Protein AF-A0A126NXQ5-F1 (afdb_monomer_lite)

pLDDT: mean 70.83, std 13.93, range [38.09, 88.44]

Structure (mmCIF, N/CA/C/O backbone):
data_AF-A0A126NXQ5-F1
#
_entry.id   AF-A0A126NXQ5-F1
#
loop_
_atom_site.group_PDB
_atom_site.id
_atom_site.type_symbol
_atom_site.label_atom_id
_atom_site.label_alt_id
_atom_s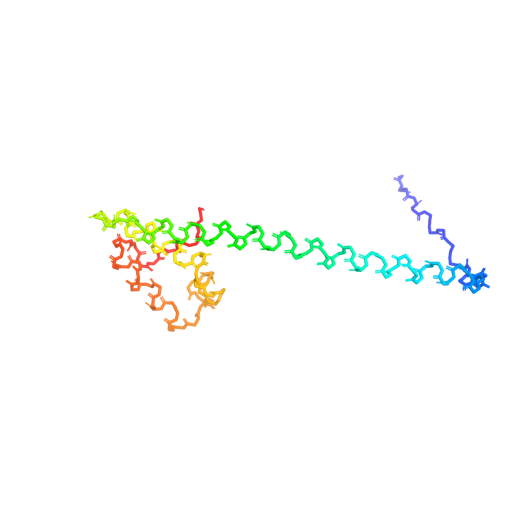ite.label_comp_id
_atom_site.label_asym_id
_atom_site.label_entity_id
_atom_site.label_seq_id
_atom_site.pdbx_PDB_ins_code
_atom_site.Cartn_x
_atom_site.Cartn_y
_atom_site.Cartn_z
_atom_site.occupancy
_atom_site.B_iso_or_equiv
_atom_site.auth_seq_id
_atom_site.auth_comp_id
_atom_site.auth_asym_id
_atom_site.auth_atom_id
_atom_site.pdbx_PDB_model_num
ATOM 1 N N . MET A 1 1 ? 2.315 9.529 -55.386 1.00 38.09 1 MET A N 1
ATOM 2 C CA . MET A 1 1 ? 2.705 10.858 -54.875 1.00 38.09 1 MET A CA 1
ATOM 3 C C . MET A 1 1 ? 3.247 10.660 -53.470 1.00 38.09 1 MET A C 1
ATOM 5 O O . MET A 1 1 ? 2.468 10.526 -52.540 1.00 38.09 1 MET A O 1
ATOM 9 N N . THR A 1 2 ? 4.561 10.506 -53.338 1.00 38.31 2 THR A N 1
ATOM 10 C CA . THR A 1 2 ? 5.259 10.278 -52.064 1.00 38.31 2 THR A CA 1
ATOM 11 C C . THR A 1 2 ? 6.101 11.513 -51.770 1.00 38.31 2 THR A C 1
ATOM 13 O O . THR A 1 2 ? 6.965 11.881 -52.563 1.00 38.31 2 THR A O 1
ATOM 16 N N . ALA A 1 3 ? 5.787 12.202 -50.672 1.00 43.53 3 ALA A N 1
ATOM 17 C CA . ALA A 1 3 ? 6.504 13.390 -50.233 1.00 43.53 3 ALA A CA 1
ATOM 18 C C . ALA A 1 3 ? 7.930 13.002 -49.821 1.00 43.53 3 ALA A C 1
ATOM 20 O O 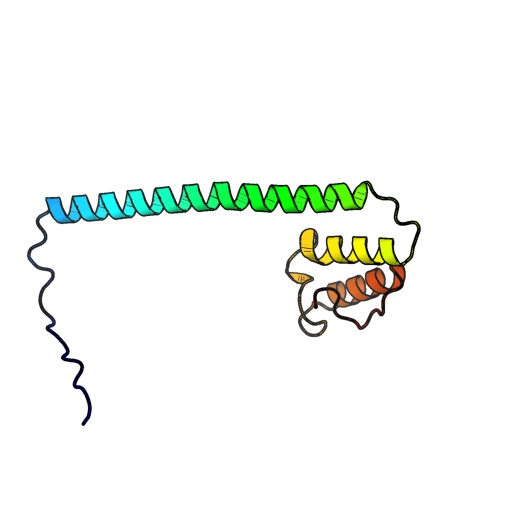. ALA A 1 3 ? 8.134 12.224 -48.890 1.00 43.53 3 ALA A O 1
ATOM 21 N N . GLN A 1 4 ? 8.913 13.524 -50.551 1.00 46.91 4 GLN A N 1
ATOM 22 C CA . GLN A 1 4 ? 10.323 13.416 -50.205 1.00 46.91 4 GLN A CA 1
ATOM 23 C C . GLN A 1 4 ? 10.602 14.363 -49.031 1.00 46.91 4 GLN A C 1
ATOM 25 O O . GLN A 1 4 ? 10.609 15.582 -49.194 1.00 46.91 4 GLN A O 1
ATOM 30 N N . LEU A 1 5 ? 10.813 13.798 -47.840 1.00 42.66 5 LEU A N 1
ATOM 31 C CA . LEU A 1 5 ? 11.446 14.494 -46.722 1.00 42.66 5 LEU A CA 1
ATOM 32 C C . LEU A 1 5 ? 12.897 14.764 -47.122 1.00 42.66 5 LEU A C 1
ATOM 34 O O . LEU A 1 5 ? 13.741 13.869 -47.126 1.00 42.66 5 LEU A O 1
ATOM 38 N N . SER A 1 6 ? 13.151 15.997 -47.548 1.00 44.22 6 SER A N 1
ATOM 39 C CA . SER A 1 6 ? 14.465 16.454 -47.977 1.00 44.22 6 SER A CA 1
ATOM 40 C C . SER A 1 6 ? 15.418 16.434 -46.779 1.00 44.22 6 SER A C 1
ATOM 42 O O . SER A 1 6 ? 15.322 17.279 -45.890 1.00 44.22 6 SER A O 1
ATOM 44 N N . LEU A 1 7 ? 16.332 15.458 -46.757 1.00 43.03 7 LEU A N 1
ATOM 45 C CA . LEU A 1 7 ? 17.509 15.442 -45.889 1.00 43.03 7 LEU A CA 1
ATOM 46 C C . LEU A 1 7 ? 18.362 16.676 -46.210 1.00 43.03 7 LEU A C 1
ATOM 48 O O . LEU A 1 7 ? 19.167 16.678 -47.143 1.00 43.03 7 LEU A O 1
ATOM 52 N N . ALA A 1 8 ? 18.167 17.748 -45.451 1.00 40.69 8 ALA A N 1
ATOM 53 C CA . ALA A 1 8 ? 19.028 18.912 -45.509 1.00 40.69 8 ALA A CA 1
ATOM 54 C C . ALA A 1 8 ? 20.286 18.659 -44.664 1.00 40.69 8 ALA A C 1
ATOM 56 O O . ALA A 1 8 ? 20.285 18.802 -43.448 1.00 40.69 8 ALA A O 1
ATOM 57 N N . SER A 1 9 ? 21.358 18.323 -45.381 1.00 42.16 9 SER A N 1
ATOM 58 C CA . SER A 1 9 ? 22.691 18.903 -45.204 1.00 42.16 9 SER A CA 1
ATOM 59 C C . SER A 1 9 ? 23.430 18.631 -43.886 1.00 42.16 9 SER A C 1
ATOM 61 O O . SER A 1 9 ? 23.396 19.411 -42.938 1.00 42.16 9 SER A O 1
ATOM 63 N N . PHE A 1 10 ? 24.257 17.587 -43.908 1.00 52.06 10 PHE A N 1
ATOM 64 C CA . PHE A 1 10 ? 25.432 17.470 -43.048 1.00 52.06 10 PHE A CA 1
ATOM 65 C C . PHE A 1 10 ? 26.542 18.429 -43.523 1.00 52.06 10 PHE A C 1
ATOM 67 O O . PHE A 1 10 ? 27.124 18.177 -44.575 1.00 52.06 10 PHE A O 1
ATOM 74 N N . ALA A 1 11 ? 26.821 19.496 -42.754 1.00 40.44 11 ALA A N 1
ATOM 75 C CA . ALA A 1 11 ? 28.140 20.136 -42.510 1.00 40.44 11 ALA A CA 1
ATOM 76 C C . ALA A 1 11 ? 27.973 21.548 -41.885 1.00 40.44 11 ALA A C 1
ATOM 78 O O . ALA A 1 11 ? 26.997 22.221 -42.208 1.00 40.44 11 ALA A O 1
ATOM 79 N N . PRO A 1 12 ? 28.965 22.121 -41.164 1.00 47.03 12 PRO A N 1
ATOM 80 C CA . PRO A 1 12 ? 29.871 21.555 -40.159 1.00 47.03 12 PRO A CA 1
ATOM 81 C C . PRO A 1 12 ? 29.841 22.360 -38.826 1.00 47.03 12 PRO A C 1
ATOM 83 O O . PRO A 1 12 ? 29.684 23.579 -38.809 1.00 47.03 12 PRO A O 1
ATOM 86 N N . VAL A 1 13 ? 30.087 21.692 -37.693 1.00 53.19 13 VAL A N 1
ATOM 87 C CA . VAL A 1 13 ? 30.221 22.268 -36.330 1.00 53.19 13 VAL A CA 1
ATOM 88 C C . VAL A 1 13 ? 31.560 23.023 -36.162 1.00 53.19 13 VAL A C 1
ATOM 90 O O . VAL A 1 13 ? 32.327 22.760 -35.245 1.00 53.19 13 VAL A O 1
ATOM 93 N N . ALA A 1 14 ? 31.918 23.916 -37.090 1.00 52.38 14 ALA A N 1
ATOM 94 C CA . ALA A 1 14 ? 33.293 24.430 -37.204 1.00 52.38 14 ALA A CA 1
ATOM 95 C C . ALA A 1 14 ? 33.454 25.951 -37.032 1.00 52.38 14 ALA A C 1
ATOM 97 O O . ALA A 1 14 ? 34.531 26.469 -37.305 1.00 52.38 14 ALA A O 1
ATOM 98 N N . ASN A 1 15 ? 32.429 26.684 -36.576 1.00 51.84 15 ASN A N 1
ATOM 99 C CA . ASN A 1 15 ? 32.563 28.132 -36.341 1.00 51.84 15 ASN A CA 1
ATOM 100 C C . ASN A 1 15 ? 31.897 28.639 -35.049 1.00 51.84 15 ASN A C 1
ATOM 102 O O . ASN A 1 15 ? 31.536 29.812 -34.950 1.00 51.84 15 ASN A O 1
ATOM 106 N N . MET A 1 16 ? 31.719 27.769 -34.046 1.00 53.38 16 MET A N 1
ATOM 107 C CA . MET A 1 16 ? 31.356 28.223 -32.700 1.00 53.38 16 MET A CA 1
ATOM 108 C C . MET A 1 16 ? 32.573 28.940 -32.112 1.00 53.38 16 MET A C 1
ATOM 110 O O . MET A 1 16 ? 33.578 28.315 -31.782 1.00 53.38 16 MET A O 1
ATOM 114 N N . THR A 1 17 ? 32.512 30.267 -32.021 1.00 65.81 17 THR A N 1
ATOM 115 C CA . THR A 1 17 ? 33.511 31.031 -31.269 1.00 65.81 17 THR A CA 1
ATOM 116 C C . THR A 1 17 ? 33.497 30.565 -29.810 1.00 65.81 17 THR A C 1
ATOM 118 O O . THR A 1 17 ? 32.467 30.116 -29.305 1.00 65.81 17 THR A O 1
ATOM 121 N N . SER A 1 18 ? 34.626 30.687 -29.107 1.00 63.50 18 SER A N 1
ATOM 122 C CA . SER A 1 18 ? 34.736 30.311 -27.684 1.00 63.50 18 SER A CA 1
ATOM 123 C C . SER A 1 18 ? 33.612 30.921 -26.819 1.00 63.50 18 SER A C 1
ATOM 125 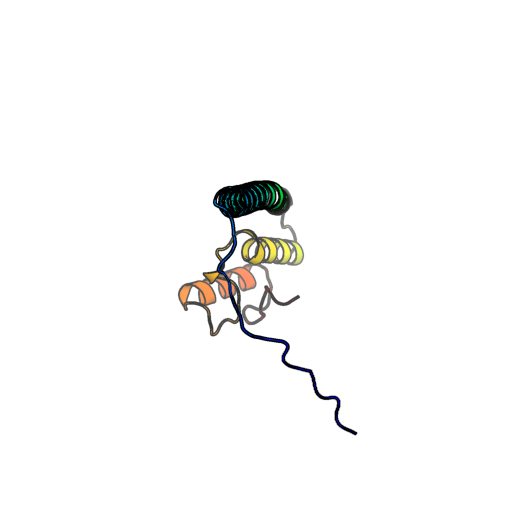O O . SER A 1 18 ? 33.092 30.281 -25.910 1.00 63.50 18 SER A O 1
ATOM 127 N N . SER A 1 19 ? 33.133 32.117 -27.181 1.00 69.44 19 SER A N 1
ATOM 128 C CA . SER A 1 19 ? 31.996 32.786 -26.535 1.00 69.44 19 SER A CA 1
ATOM 129 C C . SER A 1 19 ? 30.645 32.088 -26.746 1.00 69.44 19 SER A C 1
ATOM 131 O O . SER A 1 19 ? 29.827 32.083 -25.834 1.00 69.44 19 SER A O 1
ATOM 133 N N . MET A 1 20 ? 30.398 31.485 -27.914 1.00 73.94 20 MET A N 1
ATOM 134 C CA . MET A 1 20 ? 29.165 30.731 -28.195 1.00 73.94 20 MET A CA 1
ATOM 135 C C . MET A 1 20 ? 29.158 29.378 -27.475 1.00 73.94 20 MET A C 1
ATOM 137 O O . MET A 1 20 ? 28.118 28.952 -26.982 1.00 73.94 20 MET A O 1
ATOM 141 N N . LEU A 1 21 ? 30.322 28.731 -27.373 1.00 72.38 21 LEU A N 1
ATOM 142 C CA . LEU A 1 21 ? 30.502 27.511 -26.579 1.00 72.38 21 LEU A CA 1
ATOM 143 C C . LEU A 1 21 ? 30.312 27.781 -25.082 1.00 72.38 21 LEU A C 1
ATOM 145 O O . LEU A 1 21 ? 29.531 27.094 -24.435 1.00 72.38 21 LEU A O 1
ATOM 149 N N . SER A 1 22 ? 30.931 28.842 -24.556 1.00 78.00 22 SER A N 1
ATOM 150 C CA . SER A 1 22 ? 30.756 29.251 -23.157 1.00 78.00 22 SER A CA 1
ATOM 151 C C . SER A 1 22 ? 29.303 29.622 -22.831 1.00 78.00 22 SER A C 1
ATOM 153 O O . SER A 1 22 ? 28.808 29.300 -21.750 1.00 78.00 22 SER A O 1
ATOM 155 N N . LEU A 1 23 ? 28.594 30.261 -23.768 1.00 82.25 23 LEU A N 1
ATOM 156 C CA . LEU A 1 23 ? 27.171 30.557 -23.612 1.00 82.25 23 LEU A CA 1
ATOM 157 C C . LEU A 1 23 ? 26.328 29.275 -23.575 1.00 82.25 23 LEU A C 1
ATOM 159 O O . LEU A 1 23 ? 25.473 29.146 -22.703 1.00 82.25 23 LEU A O 1
ATOM 163 N N . ALA A 1 24 ? 26.592 28.322 -24.470 1.00 75.69 24 ALA A N 1
ATOM 164 C CA . ALA A 1 24 ? 25.887 27.043 -24.495 1.00 75.69 24 ALA A CA 1
ATOM 165 C C . ALA A 1 24 ? 26.129 26.226 -23.212 1.00 75.69 24 ALA A C 1
ATOM 167 O O . ALA A 1 24 ? 25.188 25.675 -22.647 1.00 75.69 24 ALA A O 1
ATOM 168 N N . GLU A 1 25 ? 27.361 26.200 -22.698 1.00 77.06 25 GLU A N 1
ATOM 169 C CA . GLU A 1 25 ? 27.686 25.556 -21.418 1.00 77.06 25 GLU A CA 1
ATOM 170 C C . GLU A 1 25 ? 26.954 26.209 -20.243 1.00 77.06 25 GLU A C 1
ATOM 172 O O . GLU A 1 25 ? 26.450 25.517 -19.355 1.00 77.06 25 GLU A O 1
ATOM 177 N N . LYS A 1 26 ? 26.854 27.542 -20.247 1.00 81.75 26 LYS A N 1
ATOM 178 C CA . LYS A 1 26 ? 26.111 28.281 -19.227 1.00 81.75 26 LYS A CA 1
ATOM 179 C C . LYS A 1 26 ? 24.614 27.964 -19.286 1.00 81.75 26 LYS A C 1
ATOM 181 O O . LYS A 1 26 ? 24.025 27.690 -18.247 1.00 81.75 26 LYS A O 1
ATOM 186 N N . GLN A 1 27 ? 24.029 27.920 -20.484 1.00 78.31 27 GLN A N 1
ATOM 187 C CA . GLN A 1 27 ? 22.620 27.566 -20.681 1.00 78.31 27 GLN A CA 1
ATOM 188 C C . GLN A 1 27 ? 22.318 26.123 -20.261 1.00 78.31 27 GLN A C 1
ATOM 190 O O . GLN A 1 27 ? 21.314 25.879 -19.600 1.00 78.31 27 GLN A O 1
ATOM 195 N N . LEU A 1 28 ? 23.194 25.165 -20.579 1.00 76.75 28 LEU A N 1
ATOM 196 C CA . LEU A 1 28 ? 23.039 23.775 -20.135 1.00 76.75 28 LEU A CA 1
ATOM 197 C C . LEU A 1 28 ? 23.120 23.646 -18.609 1.00 76.75 28 LEU A C 1
ATOM 199 O O . LEU A 1 28 ? 22.361 22.883 -18.018 1.00 76.75 28 LEU A O 1
ATOM 203 N N . ARG A 1 29 ? 24.004 24.413 -17.958 1.00 79.44 29 ARG A N 1
ATOM 204 C CA . ARG A 1 29 ? 24.124 24.419 -16.495 1.00 79.44 29 ARG A CA 1
ATOM 205 C C . ARG A 1 29 ? 22.910 25.054 -15.813 1.00 79.44 29 ARG A C 1
ATOM 207 O O . ARG A 1 29 ? 22.447 24.520 -14.812 1.00 79.44 29 ARG A O 1
ATOM 214 N N . GLU A 1 30 ? 22.390 26.153 -16.352 1.00 77.25 30 GLU A N 1
ATOM 215 C CA . GLU A 1 30 ? 21.162 26.790 -15.853 1.00 77.25 30 GLU A CA 1
ATOM 216 C C . GLU A 1 30 ? 19.949 25.860 -16.002 1.00 77.25 30 GLU A C 1
ATOM 218 O O . GLU A 1 30 ? 19.173 25.719 -15.061 1.00 77.25 30 GLU A O 1
ATOM 223 N N . LEU A 1 31 ? 19.828 25.152 -17.130 1.00 67.75 31 LEU A N 1
ATOM 224 C CA . LEU A 1 31 ? 18.771 24.156 -17.331 1.00 67.75 31 LEU A CA 1
ATOM 225 C C . LEU A 1 31 ? 18.893 22.967 -16.371 1.00 67.75 31 LEU A C 1
ATOM 227 O O . LEU A 1 31 ? 17.880 22.522 -15.840 1.00 67.75 31 LEU A O 1
ATOM 231 N N . ASN A 1 32 ? 20.108 22.472 -16.114 1.00 66.88 32 ASN A N 1
ATOM 232 C CA . ASN A 1 32 ? 20.316 21.384 -15.154 1.00 66.88 32 ASN A CA 1
ATOM 233 C C . ASN A 1 32 ? 19.968 21.817 -13.721 1.00 66.88 32 ASN A C 1
ATOM 235 O O . ASN A 1 32 ? 19.322 21.071 -12.998 1.00 66.88 32 ASN A O 1
ATOM 239 N N . SER A 1 33 ? 20.332 23.045 -13.338 1.00 70.81 33 SER A N 1
ATOM 240 C CA . SER A 1 33 ? 19.973 23.613 -12.033 1.00 70.81 33 SER A CA 1
ATOM 241 C C . SER A 1 33 ? 18.459 23.782 -11.874 1.00 70.81 33 SER A C 1
ATOM 243 O O . SER A 1 33 ? 17.917 23.429 -10.834 1.00 70.81 33 SER A O 1
ATOM 245 N N . ALA A 1 34 ? 17.766 24.281 -12.902 1.00 62.25 34 ALA A N 1
ATOM 246 C CA . ALA A 1 34 ? 16.311 24.437 -12.870 1.00 62.25 34 ALA A CA 1
ATOM 247 C C . ALA A 1 34 ? 15.578 23.081 -12.835 1.00 62.25 34 ALA A C 1
ATOM 249 O O . ALA A 1 34 ? 14.512 22.957 -12.230 1.00 62.25 34 ALA A O 1
ATOM 250 N N . LEU A 1 35 ? 16.145 22.046 -13.463 1.00 58.41 35 LEU A N 1
ATOM 251 C CA . LEU A 1 35 ? 15.610 20.686 -13.406 1.00 58.41 35 LEU A CA 1
ATOM 252 C C . LEU A 1 35 ? 15.761 20.064 -12.008 1.00 58.41 35 LEU A C 1
ATOM 254 O O . LEU A 1 35 ? 14.839 19.412 -11.529 1.00 58.41 35 LEU A O 1
ATOM 258 N N . GLU A 1 36 ? 16.896 20.281 -11.343 1.00 60.09 36 GLU A N 1
ATOM 259 C CA . GLU A 1 36 ? 17.114 19.807 -9.969 1.00 60.09 36 GLU A CA 1
ATOM 260 C C . GLU A 1 36 ? 16.183 20.513 -8.964 1.00 60.09 36 GLU A C 1
ATOM 262 O O . GLU A 1 36 ? 15.616 19.866 -8.083 1.00 60.09 36 GLU A O 1
ATOM 267 N N . GLU A 1 37 ? 15.947 21.816 -9.133 1.00 58.41 37 GLU A N 1
ATOM 268 C CA . GLU A 1 37 ? 15.043 22.602 -8.279 1.00 58.41 37 GLU A CA 1
ATOM 269 C C . GLU A 1 37 ? 13.570 22.182 -8.457 1.00 58.41 37 GLU A C 1
ATOM 271 O O . GLU A 1 37 ? 12.876 21.900 -7.481 1.00 58.41 37 GLU A O 1
ATOM 276 N N . THR A 1 38 ? 13.115 22.003 -9.704 1.00 54.78 38 THR A N 1
ATOM 277 C CA . THR A 1 38 ? 11.744 21.533 -9.999 1.00 54.78 38 THR A CA 1
ATOM 278 C C . THR A 1 38 ? 11.496 20.078 -9.601 1.00 54.78 38 THR A C 1
ATOM 280 O O . THR A 1 38 ? 10.384 19.737 -9.198 1.00 54.78 38 THR A O 1
ATOM 283 N N . GLY A 1 39 ? 12.515 19.216 -9.677 1.00 52.34 39 GLY A N 1
ATOM 284 C CA . GLY A 1 39 ? 12.426 17.834 -9.209 1.00 52.34 39 GLY A CA 1
ATOM 285 C C . GLY A 1 39 ? 12.267 17.723 -7.692 1.00 52.34 39 GLY A C 1
ATOM 286 O O . GLY A 1 39 ? 11.611 16.798 -7.225 1.00 52.34 39 GLY A O 1
ATOM 287 N N . THR A 1 40 ? 12.817 18.672 -6.931 1.00 53.16 40 THR A N 1
ATOM 288 C CA . THR A 1 40 ? 12.779 18.644 -5.461 1.00 53.16 40 THR A CA 1
ATOM 289 C C . THR A 1 40 ? 11.441 19.168 -4.930 1.00 53.16 40 THR A C 1
ATOM 291 O O . THR A 1 40 ? 10.775 18.469 -4.176 1.00 53.16 40 THR A O 1
ATOM 294 N N . GLU A 1 41 ? 10.963 20.322 -5.407 1.00 52.19 41 GLU A N 1
ATOM 295 C CA . GLU A 1 41 ? 9.691 20.903 -4.933 1.00 52.19 41 GLU A CA 1
ATOM 296 C C . GLU A 1 41 ? 8.456 20.066 -5.316 1.00 52.19 41 GLU A C 1
ATOM 298 O O . GLU A 1 41 ? 7.522 19.919 -4.526 1.00 52.19 41 GLU A O 1
ATOM 303 N N . ALA A 1 42 ? 8.441 19.478 -6.519 1.00 54.50 42 ALA A N 1
ATOM 304 C CA . ALA A 1 42 ? 7.358 18.585 -6.936 1.00 54.50 42 ALA A CA 1
ATOM 305 C C . ALA A 1 42 ? 7.401 17.236 -6.198 1.00 54.50 42 ALA A C 1
ATOM 307 O O . ALA A 1 42 ? 6.353 16.652 -5.924 1.00 54.50 42 ALA A O 1
ATOM 308 N N . SER A 1 43 ? 8.600 16.748 -5.863 1.00 55.28 43 SER A N 1
ATOM 309 C CA . SER A 1 43 ? 8.774 15.535 -5.060 1.00 55.28 43 SER A CA 1
ATOM 310 C C . SER A 1 43 ? 8.301 15.744 -3.622 1.00 55.28 43 SER A C 1
ATOM 312 O O . SER A 1 43 ? 7.660 14.855 -3.067 1.00 55.28 43 SER A O 1
ATOM 314 N N . ASP A 1 44 ? 8.563 16.912 -3.034 1.00 56.69 44 ASP A N 1
ATOM 315 C CA . ASP A 1 44 ? 8.155 17.227 -1.663 1.00 56.69 44 ASP A CA 1
ATOM 316 C C . ASP A 1 44 ? 6.624 17.316 -1.532 1.00 56.69 44 ASP A C 1
ATOM 318 O O . ASP A 1 44 ? 6.048 16.701 -0.637 1.00 56.69 44 ASP A O 1
ATOM 322 N N . ALA A 1 45 ? 5.934 17.950 -2.487 1.00 60.00 45 ALA A N 1
ATOM 323 C CA . ALA A 1 45 ? 4.469 18.029 -2.478 1.00 60.00 45 ALA A CA 1
ATOM 324 C C . ALA A 1 45 ? 3.777 16.654 -2.614 1.00 60.00 45 ALA A C 1
ATOM 326 O O . ALA A 1 45 ? 2.745 16.408 -1.990 1.00 60.00 45 ALA A O 1
ATOM 327 N N . ILE A 1 46 ? 4.350 15.744 -3.411 1.00 59.94 46 ILE A N 1
ATOM 328 C CA . ILE A 1 46 ? 3.850 14.368 -3.560 1.00 59.94 46 ILE A CA 1
ATOM 329 C C . ILE A 1 46 ? 4.092 13.576 -2.265 1.00 59.94 46 ILE A C 1
ATOM 331 O O . ILE A 1 46 ? 3.199 12.872 -1.790 1.00 59.94 46 ILE A O 1
ATOM 335 N N . CYS A 1 47 ? 5.269 13.722 -1.651 1.00 61.25 47 CYS A N 1
ATOM 336 C CA . CYS A 1 47 ? 5.577 13.122 -0.352 1.00 61.25 47 CYS A CA 1
ATOM 337 C C . CYS A 1 47 ? 4.631 13.604 0.761 1.00 61.25 47 CYS A C 1
ATOM 339 O O . CYS A 1 47 ? 4.220 12.793 1.598 1.00 61.25 47 CYS A O 1
ATOM 341 N N . ASP A 1 48 ? 4.243 14.879 0.752 1.00 66.38 48 ASP A N 1
ATOM 342 C CA . ASP A 1 48 ? 3.314 15.458 1.728 1.00 66.38 48 ASP A CA 1
ATOM 343 C C . ASP A 1 48 ? 1.894 14.883 1.589 1.00 66.38 48 ASP A C 1
ATOM 345 O O . ASP A 1 48 ? 1.265 14.523 2.587 1.00 66.38 48 ASP A O 1
ATOM 349 N N . GLU A 1 49 ? 1.394 14.720 0.360 1.00 63.03 49 GLU A N 1
ATOM 350 C CA . GLU A 1 49 ? 0.071 14.133 0.103 1.00 63.03 49 GLU A CA 1
ATOM 351 C C . GLU A 1 49 ? 0.017 12.645 0.495 1.00 63.03 49 GLU A C 1
ATOM 353 O O . GLU A 1 49 ? -0.934 12.200 1.149 1.00 63.03 49 GLU A O 1
ATOM 358 N N . HIS A 1 50 ? 1.069 11.880 0.182 1.00 68.38 50 HIS A N 1
ATOM 359 C CA . HIS A 1 50 ? 1.189 10.486 0.617 1.00 68.38 50 HIS A CA 1
ATOM 360 C C . HIS A 1 50 ? 1.259 10.360 2.143 1.00 68.38 50 HIS A C 1
ATOM 362 O O . HIS A 1 50 ? 0.603 9.487 2.717 1.00 68.38 50 HIS A O 1
ATOM 368 N N . SER A 1 51 ? 2.004 11.246 2.807 1.00 71.25 51 SER A N 1
ATOM 369 C CA . SER A 1 51 ? 2.115 11.256 4.269 1.00 71.25 51 SER A CA 1
ATOM 370 C C . SER A 1 51 ? 0.771 11.572 4.928 1.00 71.25 51 SER A C 1
ATOM 372 O O . SER A 1 51 ? 0.349 10.860 5.840 1.00 71.25 51 SER A O 1
ATOM 374 N N . ALA A 1 52 ? 0.036 12.556 4.404 1.00 70.06 52 ALA A N 1
ATOM 375 C CA . ALA A 1 52 ? -1.285 12.923 4.907 1.00 70.06 52 ALA A CA 1
ATOM 376 C C . ALA A 1 52 ? -2.316 11.786 4.768 1.00 70.06 52 ALA A C 1
ATOM 378 O O . ALA A 1 52 ? -3.106 11.554 5.686 1.00 70.06 52 ALA A O 1
ATOM 379 N N . LEU A 1 53 ? -2.305 11.040 3.655 1.00 68.75 53 LEU A N 1
ATOM 380 C CA . LEU A 1 53 ? -3.192 9.885 3.456 1.00 68.75 53 LEU A CA 1
ATOM 381 C C . LEU A 1 53 ? -2.902 8.749 4.444 1.00 68.75 53 LEU A C 1
ATOM 383 O O . LEU A 1 53 ? -3.831 8.135 4.978 1.00 68.75 53 LEU A O 1
ATOM 387 N N . VAL A 1 54 ? -1.624 8.483 4.717 1.00 74.38 54 VAL A N 1
ATOM 388 C CA . VAL A 1 54 ? -1.210 7.460 5.685 1.00 74.38 54 VAL A CA 1
ATOM 389 C C . VAL A 1 54 ? -1.609 7.869 7.103 1.00 74.38 54 VAL A C 1
ATOM 391 O O . VAL A 1 54 ? -2.210 7.066 7.819 1.00 74.38 54 VAL A O 1
ATOM 394 N N . GLU A 1 55 ? -1.373 9.121 7.495 1.00 77.00 55 GLU A N 1
ATOM 395 C CA . GLU A 1 55 ? -1.773 9.647 8.806 1.00 77.00 55 GLU A CA 1
ATOM 396 C C . GLU A 1 55 ? -3.295 9.640 9.005 1.00 77.00 55 GLU A C 1
ATOM 398 O O . GLU A 1 55 ? -3.781 9.215 10.056 1.00 77.00 55 GLU A O 1
ATOM 403 N N . LEU A 1 56 ? -4.063 10.029 7.982 1.00 70.44 56 LEU A N 1
ATOM 404 C CA . LEU A 1 56 ? -5.524 9.958 8.008 1.00 70.44 56 LEU A CA 1
ATOM 405 C C . LEU A 1 56 ? -6.005 8.511 8.193 1.00 70.44 56 LEU A C 1
ATOM 407 O O . LEU A 1 56 ? -6.911 8.250 8.985 1.00 70.44 56 LEU A O 1
ATOM 411 N N . SER A 1 57 ? -5.379 7.560 7.493 1.00 67.56 57 SER A N 1
ATOM 412 C CA . SER A 1 57 ? -5.732 6.141 7.596 1.00 67.56 57 SER A CA 1
ATOM 413 C C . SER A 1 57 ? -5.431 5.547 8.976 1.00 67.56 57 SER A C 1
ATOM 415 O O . SER A 1 57 ? -6.192 4.704 9.446 1.00 67.56 57 SER A O 1
ATOM 417 N N . LEU A 1 58 ? -4.369 6.020 9.643 1.00 73.75 58 LEU A N 1
ATOM 418 C CA . LEU A 1 58 ? -3.998 5.646 11.012 1.00 73.75 58 LEU A CA 1
ATOM 419 C C . LEU A 1 58 ? -4.947 6.235 12.061 1.00 73.75 58 LEU A C 1
ATOM 421 O O . LEU A 1 58 ? -5.188 5.609 13.093 1.00 73.75 58 LEU A O 1
ATOM 425 N N . ALA A 1 59 ? -5.468 7.438 11.816 1.00 73.38 59 ALA A N 1
ATOM 426 C CA . ALA A 1 59 ? -6.366 8.127 12.737 1.00 73.38 59 ALA A CA 1
ATOM 427 C C . ALA A 1 59 ? -7.799 7.566 12.721 1.00 73.38 59 ALA A C 1
ATOM 429 O O . ALA A 1 59 ? -8.525 7.709 13.708 1.00 73.38 59 ALA A O 1
ATOM 430 N N . LEU A 1 60 ? -8.220 6.938 11.619 1.00 70.19 60 LEU A N 1
ATOM 431 C CA . LEU A 1 60 ? -9.560 6.374 11.475 1.00 70.19 60 LEU A CA 1
ATOM 432 C C . LEU A 1 60 ? -9.625 4.946 12.052 1.00 70.19 60 LEU A C 1
ATOM 434 O O . LEU A 1 60 ? -8.867 4.075 11.620 1.00 70.19 60 LEU A O 1
ATOM 438 N N . PRO A 1 61 ? -10.527 4.663 13.010 1.00 70.25 61 PRO A N 1
ATOM 439 C CA . PRO A 1 61 ? -10.703 3.313 13.525 1.00 70.25 61 PRO A CA 1
ATOM 440 C C . PRO A 1 61 ? -11.319 2.413 12.447 1.00 70.25 61 PRO A C 1
ATOM 442 O O . PRO A 1 61 ? -12.348 2.743 11.861 1.00 70.25 61 PRO A O 1
ATOM 445 N N . ALA A 1 62 ? -10.707 1.254 12.197 1.00 76.50 62 ALA A N 1
ATOM 446 C CA . ALA A 1 62 ? -11.228 0.282 11.241 1.00 76.50 62 ALA A CA 1
ATOM 447 C C . ALA A 1 62 ? -12.239 -0.666 11.894 1.00 76.50 62 ALA A C 1
ATOM 449 O O . ALA A 1 62 ? -11.939 -1.821 12.212 1.00 76.50 62 ALA A O 1
ATOM 450 N N . GLU A 1 63 ? -13.440 -0.145 12.130 1.00 82.25 63 GLU A N 1
ATOM 451 C CA . GLU A 1 63 ? -14.525 -0.866 12.800 1.00 82.25 63 GLU A CA 1
ATOM 452 C C . GLU A 1 63 ? -15.207 -1.877 11.871 1.00 82.25 63 GLU A C 1
ATOM 454 O O . GLU A 1 63 ? -15.696 -2.912 12.330 1.00 82.25 63 GLU A O 1
ATOM 459 N N . THR A 1 64 ? -15.194 -1.623 10.559 1.00 83.12 64 THR A N 1
ATOM 460 C CA . THR A 1 64 ? -15.782 -2.512 9.552 1.00 83.12 64 THR A CA 1
ATOM 461 C C . THR A 1 64 ? -14.728 -3.194 8.682 1.00 83.12 64 THR A C 1
ATOM 463 O O . THR A 1 64 ? -13.580 -2.760 8.573 1.00 83.12 64 THR A O 1
ATOM 466 N N . ASP A 1 65 ? -15.122 -4.285 8.026 1.00 82.19 65 ASP A N 1
ATOM 467 C CA . ASP A 1 65 ? -14.282 -5.001 7.056 1.00 82.19 65 ASP A CA 1
ATOM 468 C C . ASP A 1 65 ? -13.884 -4.083 5.886 1.00 82.19 65 ASP A C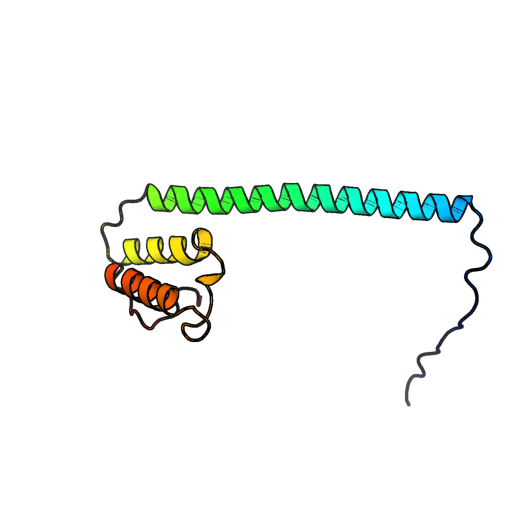 1
ATOM 470 O O . ASP A 1 65 ? -12.751 -4.125 5.414 1.00 82.19 65 ASP A O 1
ATOM 474 N N . SER A 1 66 ? -14.784 -3.180 5.482 1.00 79.88 66 SER A N 1
ATOM 475 C CA . SER A 1 66 ? -14.519 -2.174 4.448 1.00 79.88 66 SER A CA 1
ATOM 476 C C . SER A 1 66 ? -13.417 -1.196 4.860 1.00 79.88 66 SER A C 1
ATOM 478 O O . SER A 1 66 ? -12.586 -0.821 4.032 1.00 79.88 66 SER A O 1
ATOM 480 N N . ASP A 1 67 ? -13.374 -0.806 6.133 1.00 80.81 67 ASP A N 1
ATOM 481 C CA . ASP A 1 67 ? -12.354 0.118 6.637 1.00 80.81 67 ASP A CA 1
ATOM 482 C C . ASP A 1 67 ? -10.984 -0.565 6.700 1.00 80.81 67 ASP A C 1
ATOM 484 O O . ASP A 1 67 ? -9.976 0.012 6.287 1.00 80.81 67 ASP A O 1
ATOM 488 N N . ARG A 1 68 ? -10.944 -1.837 7.127 1.00 83.19 68 ARG A N 1
ATOM 489 C CA . ARG A 1 68 ? -9.707 -2.638 7.116 1.00 83.19 68 ARG A CA 1
ATOM 490 C C . ARG A 1 68 ? -9.192 -2.851 5.694 1.00 83.19 68 ARG A C 1
ATOM 492 O O . ARG A 1 68 ? -7.992 -2.747 5.454 1.00 83.19 68 ARG A O 1
ATOM 499 N N . ALA A 1 69 ? -10.090 -3.093 4.741 1.00 82.69 69 ALA A N 1
ATOM 500 C CA . ALA A 1 69 ? -9.759 -3.174 3.323 1.00 82.69 69 ALA A CA 1
ATOM 501 C C . ALA A 1 69 ? -9.165 -1.865 2.785 1.00 82.69 69 ALA A C 1
ATOM 503 O O . ALA A 1 69 ? -8.159 -1.899 2.075 1.00 82.69 69 ALA A O 1
ATOM 504 N N . ALA A 1 70 ? -9.740 -0.715 3.146 1.00 82.06 70 ALA A N 1
ATOM 505 C CA . ALA A 1 70 ? -9.215 0.590 2.754 1.00 82.06 70 ALA A CA 1
ATOM 506 C C . ALA A 1 70 ? -7.815 0.847 3.339 1.00 82.06 70 ALA A C 1
ATOM 508 O O . ALA A 1 70 ? -6.912 1.245 2.607 1.00 82.06 70 ALA A O 1
ATOM 509 N N . GLN A 1 71 ? -7.598 0.537 4.621 1.00 82.69 71 GLN A N 1
ATOM 510 C CA . GLN A 1 71 ? -6.285 0.671 5.261 1.00 82.69 71 GLN A CA 1
ATOM 511 C C . GLN A 1 71 ? -5.229 -0.243 4.633 1.00 82.69 71 GLN A C 1
ATOM 513 O O . GLN A 1 71 ? -4.113 0.202 4.373 1.00 82.69 71 GLN A O 1
ATOM 518 N N . VAL A 1 72 ? -5.569 -1.501 4.331 1.00 85.56 72 VAL A N 1
ATOM 519 C CA . VAL A 1 72 ? -4.637 -2.421 3.659 1.00 85.56 72 VAL A CA 1
ATOM 520 C C . VAL A 1 72 ? -4.304 -1.941 2.245 1.00 85.56 72 VAL A C 1
ATOM 522 O O . VAL A 1 72 ? -3.150 -2.038 1.834 1.00 85.56 72 VAL A O 1
ATOM 525 N N . ARG A 1 73 ? -5.260 -1.359 1.512 1.00 82.62 73 ARG A N 1
ATOM 526 C CA . ARG A 1 73 ? -4.982 -0.744 0.202 1.00 82.62 73 ARG A CA 1
ATOM 527 C C . ARG A 1 73 ? -4.044 0.454 0.313 1.00 82.62 73 ARG A C 1
ATOM 529 O O . ARG A 1 73 ? -3.128 0.561 -0.496 1.00 82.62 73 ARG A O 1
ATOM 536 N N . ILE A 1 74 ? -4.238 1.323 1.304 1.00 83.81 74 ILE A N 1
ATOM 537 C CA . ILE A 1 74 ? -3.348 2.469 1.551 1.00 83.81 74 ILE A CA 1
ATOM 538 C C . ILE A 1 74 ? -1.943 1.979 1.916 1.00 83.81 74 ILE A C 1
ATOM 540 O O . ILE A 1 74 ? -0.965 2.446 1.340 1.00 83.81 74 ILE A O 1
ATOM 544 N N . LEU A 1 75 ? -1.839 0.981 2.798 1.00 84.06 75 LEU A N 1
ATOM 545 C CA . LEU A 1 75 ? -0.567 0.361 3.167 1.00 84.06 75 LEU A CA 1
ATOM 546 C C . LEU A 1 75 ? 0.171 -0.165 1.927 1.00 84.06 75 LEU A C 1
ATOM 548 O O . LEU A 1 75 ? 1.335 0.168 1.721 1.00 84.06 75 LEU A O 1
ATOM 552 N N . LEU A 1 76 ? -0.500 -0.953 1.084 1.00 83.31 76 LEU A N 1
ATOM 553 C CA . LEU A 1 76 ? 0.127 -1.575 -0.083 1.00 83.31 76 LEU A CA 1
ATOM 554 C C . LEU A 1 76 ? 0.515 -0.564 -1.168 1.00 83.31 76 LEU A C 1
ATOM 556 O O . LEU A 1 76 ? 1.582 -0.713 -1.749 1.00 83.31 76 LEU A O 1
ATOM 560 N N . ASN A 1 77 ? -0.307 0.459 -1.421 1.00 81.81 77 ASN A N 1
ATOM 561 C CA . ASN A 1 77 ? -0.062 1.425 -2.499 1.00 81.81 77 ASN A CA 1
ATOM 562 C C . ASN A 1 77 ? 0.857 2.590 -2.104 1.00 81.81 77 ASN A C 1
ATOM 564 O O . ASN A 1 77 ? 1.461 3.203 -2.982 1.00 81.81 77 ASN A O 1
ATOM 568 N N . HIS A 1 78 ? 0.934 2.940 -0.817 1.00 79.75 78 HIS A N 1
ATOM 569 C CA . HIS A 1 78 ? 1.598 4.177 -0.381 1.00 79.75 78 HIS A CA 1
ATOM 570 C C . HIS A 1 78 ? 2.706 3.980 0.653 1.00 79.75 78 HIS A C 1
ATOM 572 O O . HIS A 1 78 ? 3.543 4.864 0.800 1.00 79.75 78 HIS A O 1
ATOM 578 N N . VAL A 1 79 ? 2.738 2.851 1.367 1.00 79.94 79 VAL A N 1
ATOM 579 C CA . VAL A 1 79 ? 3.732 2.606 2.429 1.00 79.94 79 VAL A CA 1
ATOM 580 C C . VAL A 1 79 ? 4.701 1.500 2.041 1.00 79.94 79 VAL A C 1
ATOM 582 O O . VAL A 1 79 ? 5.898 1.592 2.316 1.00 79.94 79 VAL A O 1
ATOM 585 N N . MET A 1 80 ? 4.192 0.429 1.431 1.00 81.62 80 MET A N 1
ATOM 586 C CA . MET A 1 80 ? 5.029 -0.705 1.075 1.00 81.62 80 MET A CA 1
ATOM 587 C C . MET A 1 80 ? 5.958 -0.360 -0.094 1.00 81.62 80 MET A C 1
ATOM 589 O O . MET A 1 80 ? 5.581 0.388 -0.996 1.00 81.62 80 MET A O 1
ATOM 593 N N . PRO A 1 81 ? 7.184 -0.911 -0.109 1.00 80.88 81 PRO A N 1
ATOM 594 C CA . PRO A 1 81 ? 8.107 -0.704 -1.214 1.00 80.88 81 PRO A CA 1
ATOM 595 C C . PRO A 1 81 ? 7.530 -1.225 -2.533 1.00 80.88 81 PRO A C 1
ATOM 597 O O . PRO A 1 81 ? 6.742 -2.168 -2.542 1.00 80.88 81 PRO A O 1
ATOM 600 N N . ALA A 1 82 ? 8.036 -0.714 -3.657 1.00 81.56 82 ALA A N 1
ATOM 601 C CA . ALA A 1 82 ? 7.613 -1.141 -4.994 1.00 81.56 82 ALA A CA 1
ATOM 602 C C . ALA A 1 82 ? 7.722 -2.662 -5.246 1.00 81.56 82 ALA A C 1
ATOM 604 O O . ALA A 1 82 ? 7.025 -3.186 -6.104 1.00 81.56 82 ALA A O 1
ATOM 605 N N . SER A 1 83 ? 8.533 -3.392 -4.469 1.00 82.19 83 SER A N 1
ATOM 606 C CA . SER A 1 83 ? 8.618 -4.863 -4.502 1.00 82.19 83 SER A CA 1
ATOM 607 C C . SER A 1 83 ? 7.359 -5.596 -4.013 1.00 82.19 83 SER A C 1
ATOM 609 O O . SER A 1 83 ? 7.329 -6.828 -4.011 1.00 82.19 83 SER A O 1
ATOM 611 N N . TRP A 1 84 ? 6.350 -4.856 -3.555 1.00 83.50 84 TRP A N 1
ATOM 612 C CA . TRP A 1 84 ? 5.032 -5.352 -3.152 1.00 83.50 84 TRP A CA 1
ATOM 613 C C . TRP A 1 84 ? 3.931 -5.017 -4.165 1.00 83.50 84 TRP A C 1
ATOM 615 O O . TRP A 1 84 ? 2.785 -5.434 -3.977 1.00 83.50 84 TRP A O 1
ATOM 625 N N . LEU A 1 85 ? 4.267 -4.263 -5.214 1.00 79.25 85 LEU A N 1
ATOM 626 C CA . LEU A 1 85 ? 3.355 -3.855 -6.277 1.00 79.25 85 LEU A CA 1
ATOM 627 C C . LEU A 1 85 ? 3.484 -4.810 -7.469 1.00 79.25 85 LEU A C 1
ATOM 629 O O . LEU A 1 85 ? 4.569 -5.326 -7.729 1.00 79.25 85 LEU A O 1
ATOM 633 N N . GLY A 1 86 ? 2.387 -5.008 -8.201 1.00 75.62 86 GLY A N 1
ATOM 634 C CA . GLY A 1 86 ? 2.340 -5.887 -9.372 1.00 75.62 86 GLY A CA 1
ATOM 635 C C . GLY A 1 86 ? 1.566 -7.185 -9.149 1.00 75.62 86 GLY A C 1
ATOM 636 O O . GLY A 1 86 ? 0.911 -7.392 -8.120 1.00 75.62 86 GLY A O 1
ATOM 637 N N . GLU A 1 87 ? 1.622 -8.059 -10.149 1.00 77.00 87 GLU A N 1
ATOM 638 C CA . GLU A 1 87 ? 0.931 -9.345 -10.129 1.00 77.00 87 GLU A CA 1
ATOM 639 C C . GLU A 1 87 ? 1.623 -10.321 -9.169 1.00 77.00 87 GLU A C 1
ATOM 641 O O . GLU A 1 87 ? 2.842 -10.307 -9.021 1.00 77.00 87 GLU A O 1
ATOM 646 N N . ASP A 1 88 ? 0.854 -11.208 -8.526 1.00 75.56 88 ASP A N 1
ATOM 647 C CA . ASP A 1 88 ? 1.380 -12.199 -7.566 1.00 75.56 88 ASP A CA 1
ATOM 648 C C . ASP A 1 88 ? 2.523 -13.063 -8.140 1.00 75.56 88 ASP A C 1
ATOM 650 O O . ASP A 1 88 ? 3.316 -13.605 -7.372 1.00 75.56 88 ASP A O 1
ATOM 654 N N . GLU A 1 89 ? 2.586 -13.219 -9.466 1.00 75.81 89 GLU A N 1
ATOM 655 C CA . GLU A 1 89 ? 3.606 -13.999 -10.178 1.00 75.81 89 GLU A CA 1
ATOM 656 C C . GLU A 1 89 ? 4.970 -13.292 -10.244 1.00 75.81 89 GLU A C 1
ATOM 658 O O . GLU A 1 89 ? 6.002 -13.963 -10.285 1.00 75.81 89 GLU A O 1
ATOM 663 N N . ASP A 1 90 ? 4.975 -11.957 -10.191 1.00 80.06 90 ASP A N 1
ATOM 664 C CA . ASP A 1 90 ? 6.180 -11.121 -10.233 1.00 80.06 90 ASP A CA 1
ATOM 665 C C . ASP A 1 90 ? 6.730 -10.808 -8.831 1.00 80.06 90 ASP A C 1
ATOM 667 O O . ASP A 1 90 ? 7.855 -10.319 -8.681 1.00 80.06 90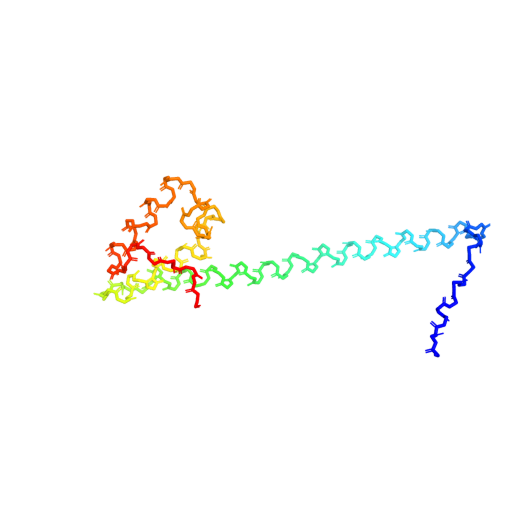 ASP A O 1
ATOM 671 N N . LEU A 1 91 ? 5.947 -11.087 -7.784 1.00 81.25 91 LEU A N 1
ATOM 672 C CA . LEU A 1 91 ? 6.336 -10.859 -6.397 1.00 81.25 91 LEU A CA 1
ATOM 673 C C . LEU A 1 91 ? 7.207 -12.002 -5.858 1.00 81.25 91 LEU A C 1
ATOM 675 O O . LEU A 1 91 ? 6.970 -13.184 -6.108 1.00 81.25 91 LEU A O 1
ATOM 679 N N . ASP A 1 92 ? 8.168 -11.652 -4.995 1.00 87.94 92 ASP A N 1
ATOM 680 C CA . ASP A 1 92 ? 8.832 -12.656 -4.160 1.00 87.94 92 ASP A CA 1
ATOM 681 C C . ASP A 1 92 ? 7.787 -13.417 -3.333 1.00 87.94 92 ASP A C 1
ATOM 683 O O . ASP A 1 92 ? 6.836 -12.826 -2.809 1.00 87.94 92 ASP A O 1
ATOM 687 N N . TRP A 1 93 ? 7.986 -14.726 -3.174 1.00 86.50 93 TRP A N 1
ATOM 688 C CA . TRP A 1 93 ? 7.046 -15.597 -2.471 1.00 86.50 93 TRP A CA 1
ATOM 689 C C . TRP A 1 93 ? 6.667 -15.069 -1.078 1.00 86.50 93 TRP A C 1
ATOM 691 O O . TRP A 1 93 ? 5.503 -15.172 -0.680 1.00 86.50 93 TRP A O 1
ATOM 701 N N . HIS A 1 94 ? 7.611 -14.468 -0.343 1.00 88.44 94 HIS A N 1
ATOM 702 C CA . HIS A 1 94 ? 7.335 -13.903 0.978 1.00 88.44 94 HIS A CA 1
ATOM 703 C C . HIS A 1 94 ? 6.400 -12.693 0.891 1.00 88.44 94 HIS A C 1
ATOM 705 O O . HIS A 1 94 ? 5.460 -12.594 1.681 1.00 88.44 94 HIS A O 1
ATOM 711 N N . ASN A 1 95 ? 6.616 -11.809 -0.088 1.00 86.88 95 ASN A N 1
ATOM 712 C CA . ASN A 1 95 ? 5.782 -10.628 -0.308 1.00 86.88 95 ASN A CA 1
ATOM 713 C C . ASN A 1 95 ? 4.381 -11.035 -0.782 1.00 86.88 95 ASN A C 1
ATOM 715 O O . ASN A 1 95 ? 3.389 -10.557 -0.233 1.00 86.88 95 ASN A O 1
ATOM 719 N N . ALA A 1 96 ? 4.287 -11.980 -1.723 1.00 85.31 96 ALA A N 1
ATOM 720 C CA . ALA A 1 96 ? 3.012 -12.510 -2.203 1.00 85.31 96 ALA A CA 1
ATOM 721 C C . ALA A 1 96 ? 2.204 -13.159 -1.064 1.00 85.31 96 ALA A C 1
ATOM 723 O O . ALA A 1 96 ? 1.011 -12.897 -0.892 1.00 85.31 96 ALA A O 1
ATOM 724 N N . MET A 1 97 ? 2.849 -13.972 -0.219 1.00 87.06 97 MET A N 1
ATOM 725 C CA . MET A 1 97 ? 2.175 -14.620 0.909 1.00 87.06 97 MET A CA 1
ATOM 726 C C . MET A 1 97 ? 1.750 -13.617 1.988 1.00 87.06 97 MET A C 1
ATOM 728 O O . MET A 1 97 ? 0.643 -13.713 2.522 1.00 87.06 97 MET A O 1
ATOM 732 N N . ALA A 1 98 ? 2.596 -12.635 2.301 1.00 87.12 98 ALA A N 1
ATOM 733 C CA . ALA A 1 98 ? 2.260 -11.589 3.257 1.00 87.12 98 ALA A CA 1
ATOM 734 C C . ALA A 1 98 ? 1.095 -10.716 2.760 1.00 87.12 98 ALA A C 1
ATOM 736 O O . ALA A 1 98 ? 0.171 -10.448 3.528 1.00 87.12 98 ALA A O 1
ATOM 737 N N . ARG A 1 99 ? 1.072 -10.361 1.468 1.00 86.88 99 ARG A N 1
ATOM 738 C CA . ARG A 1 99 ? -0.049 -9.656 0.828 1.00 86.88 99 ARG A CA 1
ATOM 739 C C . ARG A 1 99 ? -1.352 -10.440 0.969 1.00 86.88 99 ARG A C 1
ATOM 741 O O . ARG A 1 99 ? -2.334 -9.906 1.476 1.00 86.88 99 ARG A O 1
ATOM 748 N N . ARG A 1 100 ? -1.340 -11.733 0.632 1.00 86.75 100 ARG A N 1
ATOM 749 C CA . ARG A 1 100 ? -2.501 -12.632 0.781 1.00 86.75 100 ARG A CA 1
ATOM 750 C C . ARG A 1 100 ? -3.023 -12.688 2.215 1.00 86.75 100 ARG A C 1
ATOM 752 O O . ARG A 1 100 ? -4.233 -12.675 2.437 1.00 86.75 100 ARG A O 1
ATOM 759 N N . LEU A 1 101 ? -2.128 -12.738 3.201 1.00 86.81 101 LEU A N 1
ATOM 760 C CA . LEU A 1 101 ? -2.513 -12.728 4.613 1.00 86.81 101 LEU A CA 1
ATOM 761 C C . LEU A 1 101 ? -3.151 -11.397 5.023 1.00 86.81 101 LEU A C 1
ATOM 763 O O . LEU A 1 101 ? -4.187 -11.413 5.685 1.00 86.81 101 LEU A O 1
ATOM 767 N N . LEU A 1 102 ? -2.586 -10.264 4.599 1.00 87.62 102 LEU A N 1
ATOM 768 C CA . LEU A 1 102 ? -3.144 -8.936 4.871 1.00 87.62 102 LEU A CA 1
ATOM 769 C C . LEU A 1 102 ? -4.548 -8.779 4.276 1.00 87.62 102 LEU A C 1
ATOM 771 O O . LEU A 1 102 ? -5.463 -8.351 4.978 1.00 87.62 102 LEU A O 1
ATOM 775 N N . LEU A 1 103 ? -4.744 -9.202 3.025 1.00 86.19 103 LEU A N 1
ATOM 776 C CA . LEU A 1 103 ? -6.054 -9.181 2.368 1.00 86.19 103 LEU A CA 1
ATOM 777 C C . LEU A 1 103 ? -7.068 -10.056 3.105 1.00 86.19 103 LEU A C 1
ATOM 779 O O . LEU A 1 103 ? -8.173 -9.605 3.403 1.00 86.19 103 LEU A O 1
ATOM 783 N N . LYS A 1 104 ? -6.663 -11.265 3.504 1.00 87.12 104 LYS A N 1
ATOM 784 C CA . LYS A 1 104 ? -7.510 -12.161 4.296 1.00 87.12 104 LYS A CA 1
ATOM 785 C C . LYS A 1 104 ? -7.926 -11.539 5.634 1.00 87.12 104 LYS A C 1
ATOM 787 O O . LYS A 1 104 ? -9.084 -11.670 6.024 1.00 87.12 104 LYS A O 1
ATOM 792 N N . PHE A 1 105 ? -7.018 -10.866 6.345 1.00 83.69 105 PHE A N 1
ATOM 793 C CA . PHE A 1 105 ? -7.346 -10.185 7.608 1.00 83.69 105 PHE A CA 1
ATOM 794 C C . PHE A 1 105 ? -8.231 -8.946 7.410 1.00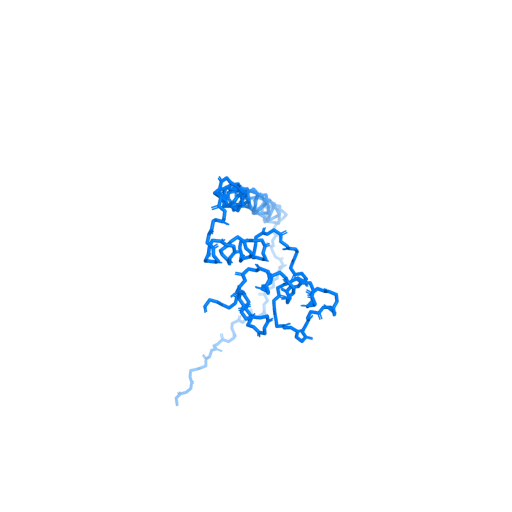 83.69 105 PHE A C 1
ATOM 796 O O . PHE A 1 105 ? -9.032 -8.605 8.285 1.00 83.69 105 PHE A O 1
ATOM 803 N N . ALA A 1 106 ? -8.138 -8.315 6.244 1.00 83.19 106 ALA A N 1
ATOM 804 C CA . ALA A 1 106 ? -9.023 -7.236 5.833 1.00 83.19 106 ALA A CA 1
ATOM 805 C C . ALA A 1 106 ? -10.404 -7.708 5.344 1.00 83.19 106 ALA A C 1
ATOM 807 O O . ALA A 1 106 ? -11.249 -6.871 5.053 1.00 83.19 106 ALA A O 1
ATOM 808 N N . GLY A 1 107 ? -10.661 -9.019 5.263 1.00 82.12 107 GLY A N 1
ATOM 809 C CA . GLY A 1 107 ? -11.919 -9.550 4.724 1.00 82.12 107 GLY A CA 1
ATOM 810 C C . GLY A 1 107 ? -12.024 -9.467 3.195 1.00 82.12 107 GLY A C 1
ATOM 811 O O . GLY A 1 107 ? -13.112 -9.623 2.647 1.00 82.12 107 GLY A O 1
ATOM 812 N N . LEU A 1 108 ? -10.905 -9.230 2.505 1.00 80.81 108 LEU A N 1
ATOM 813 C CA . LEU A 1 108 ? -10.808 -9.252 1.048 1.00 80.81 108 LEU A CA 1
ATOM 814 C C . LEU A 1 108 ? -10.458 -10.655 0.541 1.00 80.81 108 LEU A C 1
ATOM 816 O O . LEU A 1 108 ? -9.922 -11.490 1.276 1.00 80.81 108 LEU A O 1
ATOM 820 N N . ASP A 1 109 ? -10.739 -10.901 -0.740 1.00 82.44 109 ASP A N 1
ATOM 821 C CA . ASP A 1 109 ? -10.260 -12.104 -1.416 1.00 82.44 109 ASP A CA 1
ATOM 822 C C . ASP A 1 109 ? -8.723 -12.052 -1.504 1.00 82.44 109 ASP A C 1
ATOM 824 O O . ASP A 1 109 ? -8.181 -11.121 -2.104 1.00 82.44 109 ASP A O 1
ATOM 828 N N . PRO A 1 110 ? -8.001 -13.021 -0.911 1.00 80.12 110 PRO A N 1
ATOM 829 C CA . PRO A 1 110 ? -6.545 -13.047 -0.954 1.00 80.12 110 PRO A CA 1
ATOM 830 C C . PRO A 1 110 ? -5.978 -13.183 -2.372 1.00 80.12 110 PRO A C 1
ATOM 832 O O . PRO A 1 110 ? -4.809 -12.876 -2.562 1.00 80.12 110 PRO A O 1
ATOM 835 N N . MET A 1 111 ? -6.764 -13.644 -3.348 1.00 78.75 111 MET A N 1
ATOM 836 C CA . MET A 1 111 ? -6.314 -13.837 -4.730 1.00 78.75 111 MET A CA 1
ATOM 837 C C . MET A 1 111 ? -6.558 -12.615 -5.627 1.00 78.75 111 MET A C 1
ATOM 839 O O . MET A 1 111 ? -6.178 -12.637 -6.795 1.00 78.75 111 MET A O 1
ATOM 843 N N . VAL A 1 112 ? -7.204 -11.565 -5.111 1.00 76.75 112 VAL A N 1
ATOM 844 C CA . VAL A 1 112 ? -7.446 -10.321 -5.851 1.00 76.75 112 VAL A CA 1
ATOM 845 C C . VAL A 1 112 ? -6.222 -9.419 -5.760 1.00 76.75 112 VAL A C 1
ATOM 847 O O . VAL A 1 112 ? -5.677 -9.223 -4.676 1.00 76.75 112 VAL A O 1
ATOM 850 N N . ASP A 1 113 ? -5.827 -8.832 -6.891 1.00 70.00 113 ASP A N 1
ATOM 851 C CA . ASP A 1 113 ? -4.831 -7.764 -6.916 1.00 70.00 113 ASP A CA 1
ATOM 852 C C . ASP A 1 113 ? -5.398 -6.505 -6.227 1.00 70.00 113 ASP A C 1
ATOM 854 O O . ASP A 1 113 ? -6.372 -5.922 -6.708 1.00 70.00 113 ASP A O 1
ATOM 858 N N . PRO A 1 114 ? -4.823 -6.071 -5.091 1.00 67.94 114 PRO A N 1
ATOM 859 C CA . PRO A 1 114 ? -5.297 -4.899 -4.364 1.00 67.94 114 PRO A CA 1
ATOM 860 C C . PRO A 1 114 ? -4.804 -3.569 -4.946 1.00 67.94 114 PRO A C 1
ATOM 862 O O . PRO A 1 114 ? -5.200 -2.516 -4.439 1.00 67.94 114 PRO A O 1
ATOM 865 N N . THR A 1 115 ? -3.927 -3.614 -5.953 1.00 65.81 115 THR A N 1
ATOM 866 C CA . THR A 1 115 ? -3.386 -2.446 -6.666 1.00 65.81 115 THR A CA 1
ATOM 867 C C . THR A 1 115 ? -4.128 -2.163 -7.976 1.00 65.81 115 THR A C 1
ATOM 869 O O . THR A 1 115 ? -4.045 -1.054 -8.502 1.00 65.81 115 THR A O 1
ATOM 872 N N . GLY A 1 116 ? -4.916 -3.128 -8.465 1.00 59.12 116 GLY A N 1
ATOM 873 C CA . GLY A 1 116 ? -5.825 -2.950 -9.591 1.00 59.12 116 GLY A CA 1
ATOM 874 C C . GLY A 1 116 ? -7.011 -2.062 -9.209 1.00 59.12 116 GLY A C 1
ATOM 875 O O . GLY A 1 116 ? -7.849 -2.455 -8.395 1.00 59.12 116 GLY A O 1
ATOM 876 N N . VAL A 1 117 ? -7.057 -0.858 -9.783 1.00 44.50 117 VAL A N 1
ATOM 877 C CA . VAL A 1 117 ? -8.223 0.045 -9.748 1.00 44.50 117 VAL A CA 1
ATOM 878 C C . VAL A 1 117 ? -9.317 -0.474 -10.673 1.00 44.50 117 VAL A C 1
ATOM 880 O O . VAL A 1 117 ? -8.990 -0.805 -11.836 1.00 44.50 117 VAL A O 1
#

Radius of gyration: 25.87 Å; chains: 1; bounding box: 50×48×68 Å

Foldseek 3Di:
DDDDPDPDDDDDPPDCDPVNVVVVVVVVVVVVVVVVVVVVVVVVVVVVVLVVLLVVLVPDDCPDLVSLLVNLLSCQPRPDPCLLADALVSHDPVSLVVQLVSCVVSVHHSRDHSPDD

Sequence (117 aa):
MTAQLSLASFAPVANMTSSMLSLAEKQLRELNSALEETGTEASDAICDEHSALVELSLALPAETDSDRAAQVRILLNHVMPASWLGEDEDLDWHNAMARRLLLKFAGLDPMVDPTGV

Secondary structure (DSSP, 8-state):
-----------------HHHHHHHHHHHHHHHHHHHHHHHHHHHHHHHHHHHHHHHHHHS---SHHHHHHHHHHIIIIIS-GGG-S-TTTS-HHHHHHHHHHHHHTTS-TTS-SS--